Protein AF-A0A4R4N6N2-F1 (afdb_monomer_lite)

Radius of gyration: 12.45 Å; chains: 1; bounding box: 28×31×27 Å

Foldseek 3Di:
DKDKAFPPDQWDWDQDPQRKIWIWGFDADPVRFTKIWTAWTAGPVRDTDHIWIWGFPDWDDDPRMIMTDTDDIDD

Sequence (75 aa):
MVLDAPAGAHDFLVLFGDESESRAQLVSDDTGRPVLRMGGYMTARGTVIDERLWTVRESVRRGDRIRLRLGRAVP

pLDDT: mean 93.09, std 3.96, range [74.12, 97.88]

Organism: NCBI:txid1848320

Structure (mmCIF, N/CA/C/O backbone):
data_AF-A0A4R4N6N2-F1
#
_entry.id   AF-A0A4R4N6N2-F1
#
loop_
_atom_site.group_PDB
_atom_site.id
_atom_site.type_symbol
_atom_site.label_atom_id
_atom_site.label_alt_id
_atom_site.label_comp_id
_atom_site.label_asym_id
_atom_site.label_entity_id
_atom_site.label_seq_id
_atom_site.pdbx_PDB_ins_code
_atom_site.Cartn_x
_atom_site.Cartn_y
_atom_site.Cartn_z
_atom_site.occupancy
_atom_site.B_iso_or_equiv
_atom_site.auth_seq_id
_atom_site.auth_comp_id
_atom_site.auth_asym_id
_atom_site.auth_atom_id
_atom_site.pdbx_PDB_model_num
ATOM 1 N N . MET A 1 1 ? 7.331 2.770 8.077 1.00 86.44 1 MET A N 1
ATOM 2 C CA . MET A 1 1 ? 7.131 3.419 6.763 1.00 86.44 1 MET A CA 1
ATOM 3 C C . MET A 1 1 ? 5.968 4.395 6.879 1.00 86.44 1 MET A C 1
ATOM 5 O O . MET A 1 1 ? 5.062 4.118 7.660 1.00 86.44 1 MET A O 1
ATOM 9 N N . VAL A 1 2 ? 6.018 5.538 6.193 1.00 90.12 2 VAL A N 1
ATOM 10 C CA . VAL A 1 2 ? 4.948 6.551 6.199 1.00 90.12 2 VAL A CA 1
ATOM 11 C C . VAL A 1 2 ? 4.514 6.802 4.762 1.00 90.12 2 VAL A C 1
ATOM 13 O O . VAL A 1 2 ? 5.368 6.852 3.883 1.00 90.12 2 VAL A O 1
ATOM 16 N N . LEU A 1 3 ? 3.210 6.938 4.547 1.00 90.88 3 LEU A N 1
ATOM 17 C CA . LEU A 1 3 ? 2.612 7.198 3.243 1.00 90.88 3 LEU A CA 1
ATOM 18 C C . LEU A 1 3 ? 1.614 8.348 3.362 1.00 90.88 3 LEU A C 1
ATOM 20 O O . LEU A 1 3 ? 0.790 8.343 4.274 1.00 90.88 3 LEU A O 1
ATOM 24 N N . ASP A 1 4 ? 1.676 9.314 2.450 1.00 91.44 4 ASP A N 1
ATOM 25 C CA . ASP A 1 4 ? 0.717 10.417 2.386 1.00 91.44 4 ASP A CA 1
ATOM 26 C C . ASP A 1 4 ? -0.230 10.191 1.194 1.00 91.44 4 ASP A C 1
ATOM 28 O O . ASP A 1 4 ? 0.190 10.183 0.040 1.00 91.44 4 ASP A O 1
ATOM 32 N N . ALA A 1 5 ? -1.529 10.052 1.450 1.00 90.56 5 ALA A N 1
ATOM 33 C CA . ALA A 1 5 ? -2.566 9.799 0.443 1.00 90.56 5 ALA A CA 1
ATOM 34 C C . ALA A 1 5 ? -3.629 10.916 0.451 1.00 90.56 5 ALA A C 1
ATOM 36 O O . ALA A 1 5 ? -3.692 11.682 1.421 1.00 90.56 5 ALA A O 1
ATOM 37 N N . PRO A 1 6 ? -4.444 11.072 -0.606 1.00 90.25 6 PRO A N 1
ATOM 38 C CA . PRO A 1 6 ? -5.623 11.931 -0.552 1.00 90.25 6 PRO A CA 1
ATOM 39 C C . PRO A 1 6 ? -6.599 11.439 0.526 1.00 90.25 6 PRO A C 1
ATOM 41 O O . PRO A 1 6 ? -6.813 10.240 0.700 1.00 90.25 6 PRO A O 1
ATOM 44 N N . ALA A 1 7 ? -7.192 12.357 1.280 1.00 86.38 7 ALA A N 1
ATOM 45 C CA . ALA A 1 7 ? -8.162 12.020 2.309 1.00 86.38 7 ALA A CA 1
ATOM 46 C C . ALA A 1 7 ? -9.453 11.494 1.668 1.00 86.38 7 ALA A C 1
ATOM 48 O O . ALA A 1 7 ? -9.994 12.104 0.751 1.00 86.38 7 ALA A O 1
ATOM 49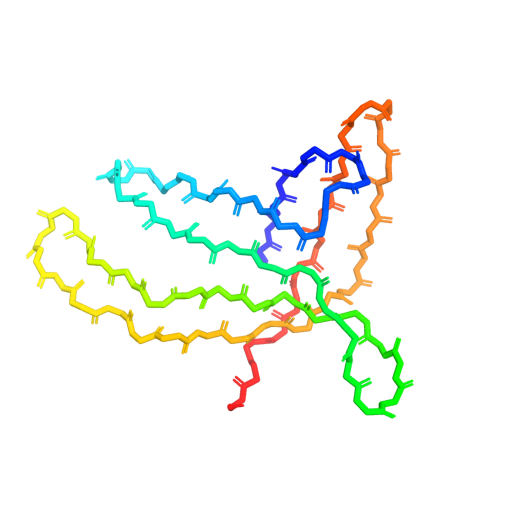 N N . GLY A 1 8 ? -9.965 10.376 2.186 1.00 82.69 8 GLY A N 1
ATOM 50 C CA . GLY A 1 8 ? -11.176 9.729 1.666 1.00 82.69 8 GLY A CA 1
ATOM 51 C C . GLY A 1 8 ? -10.949 8.866 0.421 1.00 82.69 8 GLY A C 1
ATOM 52 O O . GLY A 1 8 ? -11.880 8.196 -0.014 1.00 82.69 8 GLY A O 1
ATOM 53 N N . ALA A 1 9 ? -9.730 8.830 -0.126 1.00 85.62 9 ALA A N 1
ATOM 54 C CA . ALA A 1 9 ? -9.375 7.867 -1.156 1.00 85.62 9 ALA A CA 1
ATOM 55 C C . ALA A 1 9 ? -9.079 6.504 -0.515 1.00 85.62 9 ALA A C 1
ATOM 57 O O . ALA A 1 9 ? -8.187 6.374 0.323 1.00 85.62 9 ALA A O 1
ATOM 58 N N . HIS A 1 10 ? -9.823 5.485 -0.938 1.00 90.06 10 HIS A N 1
ATOM 59 C CA . HIS A 1 10 ? -9.547 4.083 -0.608 1.00 90.06 10 HIS A CA 1
ATOM 60 C C . HIS A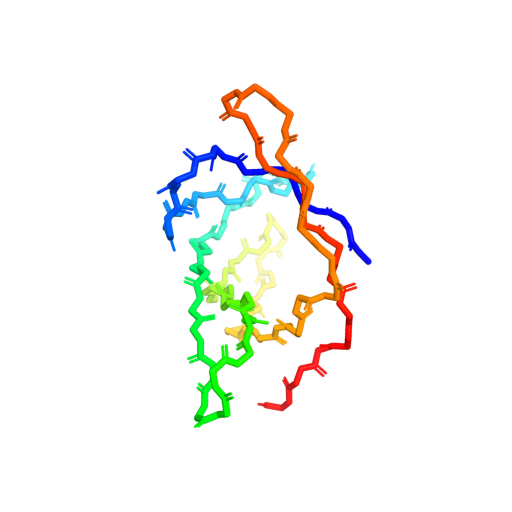 1 10 ? -8.662 3.400 -1.652 1.00 90.06 10 HIS A C 1
ATOM 62 O O . HIS A 1 10 ? -8.233 2.273 -1.440 1.00 90.06 10 HIS A O 1
ATOM 68 N N . ASP A 1 11 ? -8.391 4.086 -2.761 1.00 94.81 11 ASP A N 1
ATOM 69 C CA . ASP A 1 11 ? -7.587 3.623 -3.880 1.00 94.81 11 ASP A CA 1
ATOM 70 C C . ASP A 1 11 ? -6.811 4.814 -4.450 1.00 94.81 11 ASP A C 1
ATOM 72 O O . ASP A 1 11 ? -7.395 5.876 -4.685 1.00 94.81 11 ASP A O 1
ATOM 76 N N . PHE A 1 12 ? -5.497 4.677 -4.585 1.00 94.50 12 PHE A N 1
ATOM 77 C CA . PHE A 1 12 ? -4.613 5.748 -5.032 1.00 94.50 12 PHE A CA 1
ATOM 78 C C . PHE A 1 12 ? -3.291 5.189 -5.567 1.00 94.50 12 PHE A C 1
ATOM 80 O O . PHE A 1 12 ? -2.884 4.079 -5.234 1.00 94.50 12 PHE A O 1
ATOM 87 N N . LEU A 1 13 ? -2.594 5.977 -6.384 1.00 94.81 13 LEU A N 1
ATOM 88 C CA . LEU A 1 13 ? -1.254 5.637 -6.858 1.00 94.81 13 LEU A CA 1
ATOM 89 C C . LEU A 1 13 ? -0.194 6.059 -5.840 1.00 94.81 13 LEU A C 1
ATOM 91 O O . LEU A 1 13 ? -0.263 7.140 -5.249 1.00 94.81 13 LEU A O 1
ATOM 95 N N . VAL A 1 14 ? 0.803 5.201 -5.665 1.00 93.94 14 VAL A N 1
ATOM 96 C CA . VAL A 1 14 ? 2.022 5.470 -4.910 1.00 93.94 14 VAL A CA 1
ATOM 97 C C . VAL A 1 14 ? 3.160 5.583 -5.903 1.00 93.94 14 VAL A C 1
ATOM 99 O O . VAL A 1 14 ? 3.487 4.611 -6.575 1.00 93.94 14 VAL A O 1
ATOM 102 N N . LEU A 1 15 ? 3.751 6.772 -5.969 1.00 94.19 15 LEU A N 1
ATOM 103 C CA . LEU A 1 15 ? 4.946 7.042 -6.755 1.00 94.19 15 LEU A CA 1
ATOM 104 C C . LEU A 1 15 ? 6.180 6.832 -5.873 1.00 94.19 15 LEU A C 1
ATOM 106 O O . LEU A 1 15 ? 6.304 7.447 -4.808 1.00 94.19 15 LEU A O 1
ATOM 110 N N . PHE A 1 16 ? 7.080 5.959 -6.307 1.00 92.19 16 PHE A N 1
ATOM 111 C CA . PHE A 1 16 ? 8.347 5.702 -5.636 1.00 92.19 16 PHE A CA 1
ATOM 112 C C . PHE A 1 16 ? 9.440 6.652 -6.143 1.00 92.19 16 PHE A C 1
ATOM 114 O O . PHE A 1 16 ? 9.318 7.294 -7.182 1.00 92.19 16 PHE A O 1
ATOM 121 N N . GLY A 1 17 ? 10.539 6.754 -5.390 1.00 93.00 17 GLY A N 1
ATOM 122 C CA . GLY A 1 17 ? 11.650 7.649 -5.733 1.00 93.00 17 GLY A CA 1
ATOM 123 C C . GLY A 1 17 ? 12.425 7.258 -6.998 1.00 93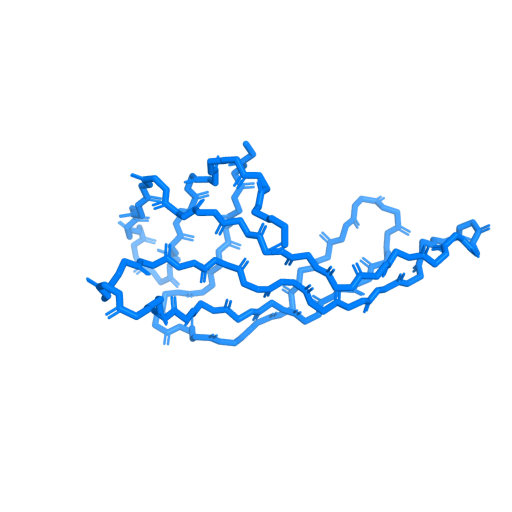.00 17 GLY A C 1
ATOM 124 O O . GLY A 1 17 ? 13.231 8.052 -7.465 1.00 93.00 17 GLY A O 1
ATOM 125 N N . ASP A 1 18 ? 12.202 6.055 -7.535 1.00 95.38 18 ASP A N 1
ATOM 126 C CA . ASP A 1 18 ? 12.742 5.593 -8.818 1.00 95.38 18 ASP A CA 1
ATOM 127 C C . ASP A 1 18 ? 11.743 5.759 -9.977 1.00 95.38 18 ASP A C 1
ATOM 129 O O . ASP A 1 18 ? 11.912 5.121 -11.008 1.00 95.38 18 ASP A O 1
ATOM 133 N N . GLU A 1 19 ? 10.701 6.577 -9.793 1.00 94.94 19 GLU A N 1
ATOM 134 C CA . GLU A 1 19 ? 9.617 6.837 -10.756 1.00 94.94 19 GLU A CA 1
ATOM 135 C C . GLU A 1 19 ? 8.719 5.632 -11.064 1.00 94.94 19 GLU A C 1
ATOM 137 O O . GLU A 1 19 ? 7.761 5.761 -11.826 1.00 94.94 19 GLU A O 1
ATOM 142 N N . SER A 1 20 ? 8.960 4.475 -10.438 1.00 96.38 20 SER A N 1
ATOM 143 C CA . SER A 1 20 ? 7.999 3.380 -10.486 1.00 96.38 20 SER A CA 1
ATOM 144 C C . SER A 1 20 ? 6.734 3.746 -9.717 1.00 96.38 20 SER A C 1
ATOM 146 O O . SER A 1 20 ? 6.754 4.522 -8.755 1.00 96.38 20 SER A O 1
ATOM 148 N N . GLU A 1 21 ? 5.617 3.164 -10.133 1.00 96.44 21 GLU A N 1
ATOM 149 C CA . GLU A 1 21 ? 4.329 3.373 -9.492 1.00 96.44 21 GLU A CA 1
ATOM 150 C C . GLU A 1 21 ? 3.670 2.049 -9.132 1.00 96.44 21 GLU A C 1
ATOM 152 O O . GLU A 1 21 ? 3.836 1.031 -9.805 1.00 96.44 21 GLU A O 1
ATOM 157 N N . SER A 1 22 ? 2.900 2.074 -8.050 1.00 96.50 22 SER A N 1
ATOM 158 C CA . SER A 1 22 ? 1.996 0.987 -7.712 1.00 96.50 22 SER A CA 1
ATOM 159 C C . SER A 1 22 ? 0.650 1.526 -7.265 1.00 96.50 22 SER A C 1
ATOM 161 O O . SER A 1 22 ? 0.549 2.567 -6.610 1.00 96.50 22 SER A O 1
ATOM 163 N N . ARG A 1 23 ? -0.401 0.784 -7.598 1.00 96.25 23 ARG A N 1
ATOM 164 C CA . ARG A 1 23 ? -1.738 1.032 -7.078 1.00 96.25 23 ARG A CA 1
ATOM 165 C C . ARG A 1 23 ? -1.819 0.535 -5.642 1.00 96.25 23 ARG A C 1
ATOM 167 O O . ARG A 1 23 ? -1.530 -0.626 -5.362 1.00 96.25 23 ARG A O 1
ATOM 174 N N . ALA A 1 24 ? -2.255 1.405 -4.746 1.00 96.06 24 ALA A N 1
ATOM 175 C CA . ALA A 1 24 ? -2.458 1.097 -3.346 1.00 96.06 24 ALA A CA 1
ATOM 176 C C . ALA A 1 24 ? -3.931 1.214 -2.971 1.00 96.06 24 ALA A C 1
ATOM 178 O O . ALA A 1 24 ? -4.637 2.114 -3.423 1.00 96.06 24 ALA A O 1
ATOM 179 N N . GLN A 1 25 ? -4.378 0.316 -2.102 1.00 96.31 25 GLN A N 1
ATOM 180 C CA . GLN A 1 25 ? -5.736 0.281 -1.591 1.00 96.31 25 GLN A CA 1
ATOM 181 C C . GLN A 1 25 ? -5.730 0.220 -0.069 1.00 96.31 25 GLN A C 1
ATOM 183 O O . GLN A 1 25 ? -4.996 -0.566 0.533 1.00 96.31 25 GLN A O 1
ATOM 188 N N . LEU A 1 26 ? -6.570 1.043 0.555 1.00 94.31 26 LEU A N 1
ATOM 189 C CA . LEU A 1 26 ? -6.842 0.970 1.983 1.00 94.31 26 LEU A CA 1
ATOM 190 C C . LEU A 1 26 ? -8.076 0.091 2.196 1.00 94.31 26 LEU A C 1
ATOM 192 O O . LEU A 1 26 ? -9.201 0.514 1.927 1.00 94.31 26 LEU A O 1
ATOM 196 N N . VAL A 1 27 ? -7.844 -1.125 2.679 1.00 93.44 27 VAL A N 1
ATOM 197 C CA . VAL A 1 27 ? -8.869 -2.145 2.934 1.00 93.44 27 VAL A CA 1
ATOM 198 C C . VAL A 1 27 ? -8.959 -2.444 4.430 1.00 93.44 27 VAL A C 1
ATOM 200 O O . VAL A 1 27 ? -8.092 -2.039 5.204 1.00 93.44 27 VAL A O 1
ATOM 203 N N . SER A 1 28 ? -10.002 -3.156 4.845 1.00 92.31 28 SER A N 1
ATOM 204 C CA . SER A 1 28 ? -10.102 -3.722 6.193 1.00 92.31 28 SER A CA 1
ATOM 205 C C . SER A 1 28 ? -9.831 -5.222 6.141 1.00 92.31 28 SER A C 1
ATOM 207 O O . SER A 1 28 ? -10.275 -5.886 5.206 1.00 92.31 28 SER A O 1
ATOM 209 N N . ASP A 1 29 ? -9.112 -5.749 7.131 1.00 89.69 29 ASP A N 1
ATOM 210 C CA . ASP A 1 29 ? -9.010 -7.195 7.337 1.00 89.69 29 ASP A CA 1
ATOM 211 C C . ASP A 1 29 ? -10.316 -7.789 7.900 1.00 89.69 29 ASP A C 1
ATOM 213 O O . ASP A 1 29 ? -11.305 -7.086 8.130 1.00 89.69 29 ASP A O 1
ATOM 217 N N . ASP A 1 30 ? -10.317 -9.100 8.123 1.00 90.00 30 ASP A N 1
ATOM 218 C CA . ASP A 1 30 ? -11.431 -9.864 8.696 1.00 90.00 30 ASP A CA 1
ATOM 219 C C . ASP A 1 30 ? -11.807 -9.434 10.126 1.00 90.00 30 ASP A C 1
ATOM 221 O O . ASP A 1 30 ? -12.936 -9.649 10.566 1.00 90.00 30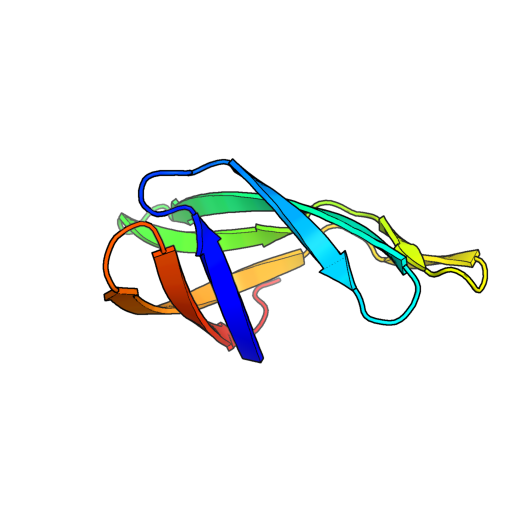 ASP A O 1
ATOM 225 N N . THR A 1 31 ? -10.896 -8.766 10.836 1.00 91.25 31 THR A N 1
ATOM 226 C CA . THR A 1 31 ? -11.132 -8.165 12.157 1.00 91.25 31 THR A CA 1
ATOM 227 C C . THR A 1 31 ? -11.547 -6.692 12.088 1.00 91.25 31 THR A C 1
ATOM 229 O O . THR A 1 31 ? -11.719 -6.042 13.123 1.00 91.25 31 THR A O 1
ATOM 232 N N . GLY A 1 32 ? -11.701 -6.146 10.878 1.00 90.69 32 GLY A N 1
ATOM 233 C CA . GLY A 1 32 ? -12.050 -4.751 10.626 1.00 90.69 32 GLY A CA 1
ATOM 234 C C . GLY A 1 32 ? -10.876 -3.774 10.734 1.00 90.69 32 GLY A C 1
ATOM 235 O O . GLY A 1 32 ? -11.083 -2.563 10.619 1.00 90.69 32 GLY A O 1
ATOM 236 N N . ARG A 1 33 ? -9.642 -4.248 10.950 1.00 90.62 33 ARG A N 1
ATOM 237 C CA . ARG A 1 33 ? -8.472 -3.370 11.086 1.00 90.62 33 ARG A CA 1
ATOM 238 C C . ARG A 1 33 ? -7.989 -2.898 9.717 1.00 90.62 33 ARG A C 1
ATOM 240 O O . ARG A 1 33 ? -7.974 -3.681 8.770 1.00 90.62 33 ARG A O 1
ATOM 247 N N . PRO A 1 34 ? -7.549 -1.636 9.598 1.00 91.75 34 PRO A N 1
ATOM 248 C CA . PRO A 1 34 ? -7.075 -1.105 8.331 1.00 91.75 34 PRO A CA 1
ATOM 249 C C . PRO A 1 34 ? -5.744 -1.740 7.905 1.00 91.75 34 PRO A C 1
ATOM 251 O O . PRO A 1 34 ? -4.772 -1.807 8.668 1.00 91.75 34 PRO A O 1
ATOM 254 N N . VAL A 1 35 ? -5.691 -2.139 6.640 1.00 94.62 35 VAL A N 1
ATOM 255 C CA . VAL A 1 35 ? -4.537 -2.721 5.957 1.00 94.62 35 VAL A CA 1
ATOM 256 C C . VAL A 1 35 ? -4.324 -1.967 4.650 1.00 94.62 35 VAL A C 1
ATOM 258 O O . VAL A 1 35 ? -5.267 -1.643 3.930 1.00 94.62 35 VAL A O 1
ATOM 261 N N . LEU A 1 36 ? -3.065 -1.670 4.342 1.00 95.94 36 LEU A N 1
ATOM 262 C CA . LEU A 1 36 ? -2.676 -1.149 3.043 1.00 95.94 36 LEU A CA 1
ATOM 263 C C . LEU A 1 36 ? -2.272 -2.320 2.151 1.00 95.94 36 LEU A C 1
ATOM 265 O O . LEU A 1 36 ? -1.283 -2.993 2.440 1.00 95.94 36 LEU A O 1
ATOM 269 N N . ARG A 1 37 ? -3.002 -2.524 1.060 1.00 96.19 37 ARG A N 1
ATOM 270 C CA . ARG A 1 37 ? -2.630 -3.426 -0.030 1.00 96.19 37 ARG A CA 1
ATOM 271 C C . ARG A 1 37 ? -1.906 -2.618 -1.101 1.00 96.19 37 ARG A C 1
ATOM 273 O O . ARG A 1 37 ? -2.472 -1.658 -1.609 1.00 96.19 37 ARG A O 1
ATOM 280 N N . MET A 1 38 ? -0.678 -2.984 -1.439 1.00 95.88 38 MET A N 1
ATOM 281 C CA . MET A 1 38 ? 0.071 -2.421 -2.563 1.00 95.88 38 MET A CA 1
ATOM 282 C C . MET A 1 38 ? 0.129 -3.472 -3.660 1.00 95.88 38 MET A C 1
ATOM 284 O O . MET A 1 38 ? 0.646 -4.562 -3.418 1.00 95.88 38 MET A O 1
ATOM 288 N N . GLY A 1 39 ? -0.372 -3.150 -4.847 1.00 96.81 39 GLY A N 1
ATOM 289 C CA . GLY A 1 39 ? -0.263 -4.030 -6.003 1.00 96.81 39 GLY A CA 1
ATOM 290 C C . GLY A 1 39 ? 1.195 -4.306 -6.374 1.00 96.81 39 GLY A C 1
ATOM 291 O O . GLY A 1 39 ? 2.115 -3.584 -5.970 1.00 96.81 39 GLY A O 1
ATOM 292 N N . GLY A 1 40 ? 1.405 -5.358 -7.162 1.00 96.75 40 GLY A N 1
ATOM 293 C CA . GLY A 1 40 ? 2.720 -5.625 -7.731 1.00 96.75 40 GLY A CA 1
ATOM 294 C C . GLY A 1 40 ? 3.174 -4.484 -8.643 1.00 96.75 40 GLY A C 1
ATOM 295 O O . GLY A 1 40 ? 2.353 -3.803 -9.260 1.00 96.75 40 GLY A O 1
ATOM 296 N N . TYR A 1 41 ? 4.481 -4.264 -8.713 1.00 96.62 41 TYR A N 1
ATOM 297 C CA . TYR A 1 41 ? 5.079 -3.229 -9.550 1.00 96.62 41 TYR A CA 1
ATOM 298 C C . TYR A 1 41 ? 6.471 -3.634 -10.019 1.00 96.62 41 TYR A C 1
ATOM 300 O O . TYR A 1 41 ? 7.104 -4.533 -9.464 1.00 96.62 41 TYR A O 1
ATOM 308 N N . MET A 1 42 ? 6.950 -2.964 -11.061 1.00 97.88 42 MET A N 1
ATOM 309 C CA . MET A 1 42 ? 8.305 -3.126 -11.566 1.00 97.88 42 MET A CA 1
ATOM 310 C C . MET A 1 42 ? 9.106 -1.872 -11.229 1.00 97.88 42 MET A C 1
ATOM 312 O O . MET A 1 42 ? 8.682 -0.764 -11.548 1.00 97.88 42 MET A O 1
ATOM 316 N N . THR A 1 43 ? 10.259 -2.042 -10.587 1.00 96.88 43 THR A N 1
ATOM 317 C CA . THR A 1 43 ? 11.196 -0.933 -10.360 1.00 96.88 43 THR A CA 1
ATOM 318 C C . THR A 1 43 ? 11.781 -0.462 -11.688 1.00 96.88 43 THR A C 1
ATOM 320 O O . THR A 1 43 ? 11.843 -1.229 -12.652 1.00 96.88 43 THR A O 1
ATOM 323 N N . ALA A 1 44 ? 12.331 0.751 -11.738 1.00 96.62 44 ALA A N 1
ATOM 324 C CA . ALA A 1 44 ? 12.991 1.250 -12.952 1.00 96.62 44 ALA A CA 1
ATOM 325 C C . ALA A 1 44 ? 14.183 0.380 -13.414 1.00 96.62 44 ALA A C 1
ATOM 327 O O . ALA A 1 44 ? 14.626 0.470 -14.556 1.00 96.62 44 ALA A O 1
ATOM 328 N N . ARG A 1 45 ? 14.702 -0.497 -12.540 1.00 96.88 45 ARG A N 1
ATOM 329 C CA . ARG A 1 45 ? 15.771 -1.463 -12.854 1.00 96.88 45 ARG A CA 1
ATOM 330 C C . ARG A 1 45 ? 15.250 -2.817 -13.349 1.00 96.88 45 ARG A C 1
ATOM 332 O O . ARG A 1 45 ? 16.037 -3.750 -13.479 1.00 96.88 45 ARG A O 1
ATOM 339 N N . GLY A 1 46 ? 13.945 -2.951 -13.577 1.00 97.00 46 GLY A N 1
ATOM 340 C CA . GLY A 1 46 ? 13.319 -4.189 -14.042 1.00 97.00 46 GLY A CA 1
ATOM 341 C C . GLY A 1 46 ? 13.093 -5.237 -12.949 1.00 97.00 46 GLY A C 1
ATOM 342 O O . GLY A 1 46 ? 12.795 -6.387 -13.261 1.00 97.00 46 GLY A O 1
ATOM 343 N N . THR A 1 47 ? 13.237 -4.886 -11.665 1.00 97.88 47 THR A N 1
ATOM 344 C CA . THR A 1 47 ? 12.914 -5.813 -10.571 1.00 97.88 47 THR A CA 1
ATOM 345 C C . THR A 1 47 ? 11.408 -5.863 -10.379 1.00 97.88 47 THR A C 1
ATOM 347 O O . THR A 1 47 ? 10.799 -4.842 -10.069 1.00 97.88 47 THR A O 1
ATOM 350 N N . VAL A 1 48 ? 10.818 -7.048 -10.519 1.00 97.12 48 VAL A N 1
ATOM 351 C CA . VAL A 1 48 ? 9.406 -7.274 -10.204 1.00 97.12 48 VAL A CA 1
ATOM 352 C C . VAL A 1 48 ? 9.253 -7.454 -8.699 1.00 97.12 48 VAL A C 1
ATOM 354 O O . VAL A 1 48 ? 9.935 -8.274 -8.084 1.00 97.12 48 VAL A O 1
ATOM 357 N N . ILE A 1 49 ? 8.361 -6.664 -8.118 1.00 95.44 49 ILE A N 1
ATOM 358 C CA . ILE A 1 49 ? 7.923 -6.775 -6.737 1.00 95.44 49 ILE A CA 1
ATOM 359 C C . ILE A 1 49 ? 6.477 -7.242 -6.776 1.00 95.44 49 ILE A C 1
ATOM 361 O O . ILE A 1 49 ? 5.625 -6.569 -7.354 1.00 95.44 49 ILE A O 1
ATOM 365 N N . ASP A 1 50 ? 6.211 -8.391 -6.166 1.00 96.19 50 ASP A N 1
ATOM 366 C CA . ASP A 1 50 ? 4.850 -8.891 -6.024 1.00 96.19 50 ASP A CA 1
ATOM 367 C C . ASP A 1 50 ? 4.018 -7.991 -5.110 1.00 96.19 50 ASP A C 1
ATOM 369 O O . ASP A 1 50 ? 4.532 -7.140 -4.375 1.00 96.19 50 ASP A O 1
ATOM 373 N N . GLU A 1 51 ? 2.708 -8.207 -5.149 1.00 95.88 51 GLU A N 1
ATOM 374 C CA . GLU A 1 51 ? 1.785 -7.584 -4.214 1.00 95.88 51 GLU A CA 1
ATOM 375 C C . GLU A 1 51 ? 2.241 -7.779 -2.763 1.00 95.88 51 GLU A C 1
ATOM 377 O O . GLU A 1 51 ? 2.735 -8.836 -2.364 1.00 95.88 51 GLU A O 1
ATOM 382 N N . ARG A 1 52 ? 2.063 -6.731 -1.960 1.00 94.75 52 ARG A N 1
ATOM 383 C CA . ARG A 1 52 ? 2.393 -6.751 -0.539 1.00 94.75 52 ARG A CA 1
ATOM 384 C C . ARG A 1 52 ? 1.335 -6.039 0.274 1.00 94.75 52 ARG A C 1
ATOM 386 O O . ARG A 1 52 ? 0.751 -5.044 -0.153 1.00 94.75 52 ARG A O 1
ATOM 393 N N . LEU A 1 53 ? 1.139 -6.526 1.490 1.00 95.00 53 LEU A N 1
ATOM 394 C CA . LEU A 1 53 ? 0.198 -5.962 2.440 1.00 95.00 53 LEU A CA 1
ATOM 395 C C . LEU A 1 53 ? 0.941 -5.456 3.679 1.00 95.00 53 LEU A C 1
ATOM 397 O O . LEU A 1 53 ? 1.902 -6.068 4.145 1.00 95.00 53 LEU A O 1
ATOM 401 N N . TRP A 1 54 ? 0.479 -4.345 4.249 1.00 95.81 54 TRP A N 1
ATOM 402 C CA . TRP A 1 54 ? 0.993 -3.793 5.503 1.00 95.81 54 TRP A CA 1
ATOM 403 C C . TRP A 1 54 ? -0.139 -3.446 6.449 1.00 95.81 54 TRP A C 1
ATOM 405 O O . TRP A 1 54 ? -1.130 -2.837 6.051 1.00 95.81 54 TRP A O 1
ATOM 415 N N . THR A 1 55 ? 0.050 -3.716 7.739 1.00 95.19 55 THR A N 1
ATOM 416 C CA . THR A 1 55 ? -0.868 -3.174 8.746 1.00 95.19 55 THR A CA 1
ATOM 417 C C . THR A 1 55 ? -0.768 -1.652 8.806 1.00 95.19 55 THR A C 1
ATOM 419 O O . THR A 1 55 ? 0.327 -1.092 8.717 1.00 95.19 55 THR A O 1
ATOM 422 N N . VAL A 1 56 ? -1.891 -0.965 9.011 1.00 95.00 56 VAL A N 1
ATOM 423 C CA . VAL A 1 56 ? -1.898 0.475 9.295 1.00 95.00 56 VAL A CA 1
ATOM 424 C C . VAL A 1 56 ? -1.961 0.663 10.806 1.00 95.00 56 VAL A C 1
ATOM 426 O O . VAL A 1 56 ? -2.910 0.246 11.462 1.00 95.00 56 VAL A O 1
ATOM 429 N N . ARG A 1 57 ? -0.913 1.257 11.383 1.00 94.56 57 ARG A N 1
ATOM 430 C CA . ARG A 1 57 ? -0.813 1.499 12.833 1.00 94.56 57 ARG A CA 1
ATOM 431 C C . ARG A 1 57 ? -1.428 2.823 13.252 1.00 94.56 57 ARG A C 1
ATOM 433 O O . ARG A 1 57 ? -1.853 2.961 14.390 1.00 94.56 57 ARG A O 1
ATOM 440 N N . GLU A 1 58 ? -1.411 3.799 12.356 1.00 93.31 58 GLU A N 1
ATOM 441 C CA . GLU A 1 58 ? -1.902 5.145 12.620 1.00 93.31 58 GLU A CA 1
ATOM 442 C C . GLU A 1 58 ? -2.360 5.781 11.311 1.00 93.31 58 GLU A C 1
ATOM 444 O O . GLU A 1 58 ? -1.734 5.583 10.265 1.00 93.31 58 GLU A O 1
ATOM 449 N N . SER A 1 59 ? -3.426 6.570 11.381 1.00 91.56 59 SER A N 1
ATOM 450 C CA . SER A 1 59 ? -3.942 7.345 10.261 1.00 91.56 59 SER A CA 1
ATOM 451 C C . SER A 1 59 ? -4.322 8.742 10.740 1.00 91.56 59 SER A C 1
ATOM 453 O O . SER A 1 59 ? -5.253 8.897 11.530 1.00 91.56 59 SER A O 1
ATOM 455 N N . VAL A 1 60 ? -3.610 9.764 10.269 1.00 93.50 60 VAL A N 1
ATOM 456 C CA . VAL A 1 60 ? -3.821 11.153 10.692 1.00 93.50 60 VAL A CA 1
ATOM 457 C C . VAL A 1 60 ? -4.305 11.965 9.504 1.00 93.50 60 VAL A C 1
ATOM 459 O O . VAL A 1 60 ? -3.569 12.156 8.536 1.00 93.50 60 VAL A O 1
ATOM 462 N N . ARG A 1 61 ? -5.538 12.470 9.577 1.00 92.19 61 ARG A N 1
ATOM 463 C CA . ARG A 1 61 ? -6.068 13.386 8.565 1.00 92.19 61 ARG A CA 1
ATOM 464 C C . ARG A 1 61 ? -5.513 14.792 8.789 1.00 92.19 61 ARG A C 1
ATOM 466 O O . ARG A 1 61 ? -5.556 15.309 9.902 1.00 92.19 61 ARG A O 1
ATOM 473 N N . ARG A 1 62 ? -5.015 15.415 7.724 1.00 90.81 62 ARG A N 1
ATOM 474 C CA . ARG A 1 62 ? -4.584 16.816 7.684 1.00 90.81 62 ARG A CA 1
ATOM 475 C C . ARG A 1 62 ? -5.189 17.466 6.445 1.00 90.81 62 ARG A C 1
ATOM 477 O O . ARG A 1 62 ? -4.672 17.303 5.347 1.00 90.81 62 ARG A O 1
ATOM 484 N N . GLY A 1 63 ? -6.317 18.149 6.635 1.00 91.44 63 GLY A N 1
ATOM 485 C CA . GLY A 1 63 ? -7.082 18.745 5.540 1.00 91.44 63 GLY A CA 1
ATOM 486 C C . GLY A 1 63 ? -7.603 17.695 4.553 1.00 91.44 63 GLY A C 1
ATOM 487 O O . GLY A 1 63 ? -8.380 16.802 4.916 1.00 91.44 63 GLY A O 1
ATOM 488 N N . ASP A 1 64 ? -7.159 17.822 3.308 1.00 92.19 64 ASP A N 1
ATOM 489 C CA . ASP A 1 64 ? -7.473 16.962 2.166 1.00 92.19 64 ASP A CA 1
ATOM 490 C C . ASP A 1 64 ? -6.510 15.777 2.020 1.00 92.19 64 ASP A C 1
ATOM 492 O O . ASP A 1 64 ? -6.620 15.015 1.063 1.00 92.19 64 ASP A O 1
ATOM 496 N N 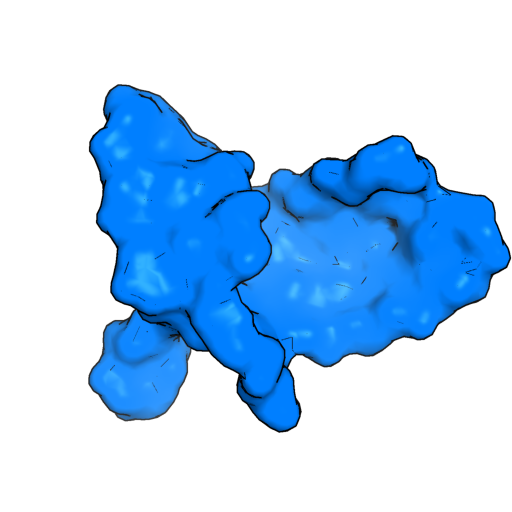. ARG A 1 65 ? -5.585 15.585 2.967 1.00 92.81 65 ARG A N 1
ATOM 497 C CA . ARG A 1 65 ? -4.645 14.463 2.973 1.00 92.81 65 ARG A CA 1
ATOM 498 C C . ARG A 1 65 ? -4.774 13.603 4.215 1.00 92.81 65 ARG A C 1
ATOM 500 O O . ARG A 1 65 ? -5.210 14.046 5.279 1.00 92.81 65 ARG A O 1
ATOM 507 N N . ILE A 1 66 ? -4.358 12.353 4.082 1.00 92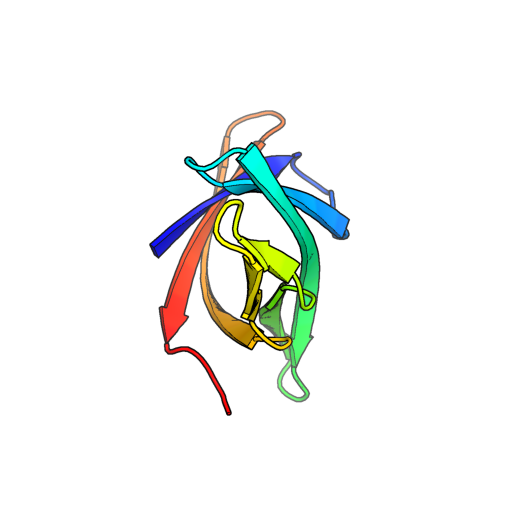.94 66 ILE A N 1
ATOM 508 C CA . ILE A 1 66 ? -4.198 11.414 5.182 1.00 92.94 66 ILE A CA 1
ATOM 509 C C . ILE A 1 66 ? -2.764 10.904 5.208 1.00 92.94 66 ILE A C 1
ATOM 511 O O . ILE A 1 66 ? -2.212 10.502 4.186 1.00 92.94 66 ILE A O 1
ATOM 515 N N . ARG A 1 67 ? -2.169 10.921 6.396 1.00 94.19 67 ARG A N 1
ATOM 516 C CA . ARG A 1 67 ? -0.866 10.330 6.667 1.00 94.19 67 ARG A CA 1
ATOM 517 C C . ARG A 1 67 ? -1.062 8.969 7.310 1.00 94.19 67 ARG A C 1
ATOM 519 O O . ARG A 1 67 ? -1.626 8.887 8.399 1.00 94.19 67 ARG A O 1
ATOM 526 N N . LEU A 1 68 ? -0.574 7.921 6.662 1.00 93.88 68 LEU A N 1
ATOM 527 C CA . LEU A 1 68 ? -0.630 6.545 7.140 1.00 93.88 68 LEU A CA 1
ATOM 528 C C . LEU A 1 68 ? 0.733 6.135 7.690 1.00 93.88 68 LEU A C 1
ATOM 530 O O . LEU A 1 68 ? 1.743 6.185 6.985 1.00 93.88 68 LEU A O 1
ATOM 534 N N . ARG A 1 69 ? 0.769 5.682 8.943 1.00 95.31 69 ARG A N 1
ATOM 535 C CA . ARG A 1 69 ? 1.939 5.017 9.515 1.00 95.31 69 ARG A CA 1
ATOM 536 C C . ARG A 1 69 ? 1.769 3.516 9.369 1.00 95.31 69 ARG A C 1
ATOM 538 O O . ARG A 1 69 ? 0.932 2.901 10.028 1.00 95.31 69 ARG A O 1
ATOM 545 N N . LEU A 1 70 ? 2.596 2.924 8.522 1.00 94.38 70 LEU A N 1
ATOM 546 C CA . LEU A 1 70 ? 2.551 1.501 8.221 1.00 94.38 70 LEU A CA 1
ATOM 547 C C . LEU A 1 70 ? 3.392 0.714 9.226 1.00 94.38 70 LEU A C 1
ATOM 549 O O . LEU A 1 70 ? 4.479 1.142 9.639 1.00 94.38 70 LEU A O 1
ATOM 553 N N . GLY A 1 71 ? 2.848 -0.428 9.628 1.00 93.94 71 GLY A N 1
ATOM 554 C CA . GLY A 1 71 ? 3.443 -1.388 10.534 1.00 93.94 71 GLY A CA 1
ATOM 555 C C . GLY A 1 71 ? 4.259 -2.445 9.806 1.00 93.94 71 GLY A C 1
ATOM 556 O O . GLY A 1 71 ? 5.088 -2.137 8.951 1.00 93.94 71 GLY A O 1
ATOM 557 N N . ARG A 1 72 ? 4.056 -3.702 10.207 1.00 89.06 72 ARG A N 1
ATOM 558 C CA . ARG A 1 72 ? 4.752 -4.841 9.602 1.00 89.06 72 ARG A CA 1
ATOM 559 C C . ARG A 1 72 ? 4.118 -5.169 8.255 1.00 89.06 72 ARG A C 1
ATOM 561 O O . ARG A 1 72 ? 2.901 -5.030 8.118 1.00 89.06 72 ARG A O 1
ATOM 568 N N . ALA A 1 73 ? 4.939 -5.628 7.314 1.00 87.88 73 ALA A N 1
ATOM 569 C CA . ALA A 1 73 ? 4.414 -6.374 6.183 1.00 87.88 73 ALA A CA 1
ATOM 570 C C . ALA A 1 73 ? 3.727 -7.634 6.728 1.00 87.88 73 ALA A C 1
ATOM 572 O O . ALA A 1 73 ? 4.216 -8.229 7.697 1.00 87.88 73 ALA A O 1
ATOM 573 N N . VAL A 1 74 ? 2.577 -7.979 6.168 1.00 82.88 74 VAL A N 1
ATOM 574 C CA . VAL A 1 74 ? 1.904 -9.246 6.456 1.00 82.88 74 VAL A CA 1
ATOM 575 C C . VAL A 1 74 ? 2.171 -10.223 5.308 1.00 82.88 74 VAL A C 1
ATOM 577 O O . VAL A 1 74 ? 2.436 -9.752 4.198 1.00 82.88 74 VAL A O 1
ATOM 580 N N . PRO A 1 75 ? 2.204 -11.538 5.593 1.00 74.12 75 PRO A N 1
ATOM 581 C CA . PRO A 1 75 ? 2.334 -12.565 4.565 1.00 74.12 75 PRO A CA 1
ATOM 582 C C . PRO A 1 75 ? 1.212 -12.500 3.532 1.00 74.12 75 PRO A C 1
ATOM 584 O O . PRO A 1 75 ? 0.085 -12.112 3.923 1.00 74.12 75 PRO A O 1
#

Secondary structure (DSSP, 8-state):
-EEEEETT-SEEEEE-TTS-EEEEEEEE-TTS-EEEEE--EE-TTS-EE--EEEEEEEEEEETTEEEEEEEEEE-